Protein AF-A0A7I0J664-F1 (afdb_monomer_lite)

Radius of gyration: 26.61 Å; chains: 1; bounding box: 29×60×63 Å

Sequence (78 aa):
MTIVSGKAEARRTLQSARSDVLRKMWEHRADYAYVLPAIAVMLIVIAYPIYYTIE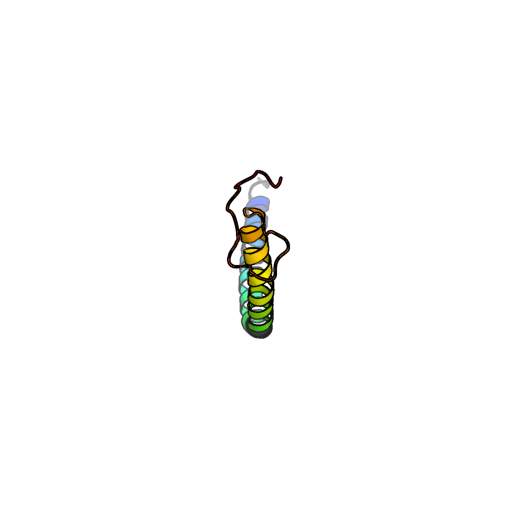LSFFNTPPGLQLRDKIFVGFNNY

Secondary structure (DSSP, 8-state):
--HHHHHHHHHHHHHHHHHHHHHHHHHTHHHHHHHHHHHHHHHHHHHHHHHHHHHHHTEE--SSS-TT-PEE-TTTT-

Structure (mmCIF, N/CA/C/O backbone):
data_AF-A0A7I0J664-F1
#
_entry.id   AF-A0A7I0J664-F1
#
loop_
_atom_site.group_PDB
_atom_site.id
_atom_site.type_symbol
_atom_site.label_atom_id
_atom_site.label_alt_id
_atom_site.label_comp_id
_atom_site.label_asym_id
_atom_site.label_entity_id
_atom_site.label_seq_id
_atom_site.pdbx_PDB_ins_code
_atom_site.Cartn_x
_atom_site.Cartn_y
_atom_site.Cartn_z
_atom_site.occupancy
_atom_site.B_iso_or_equiv
_atom_site.auth_seq_id
_atom_site.auth_comp_id
_at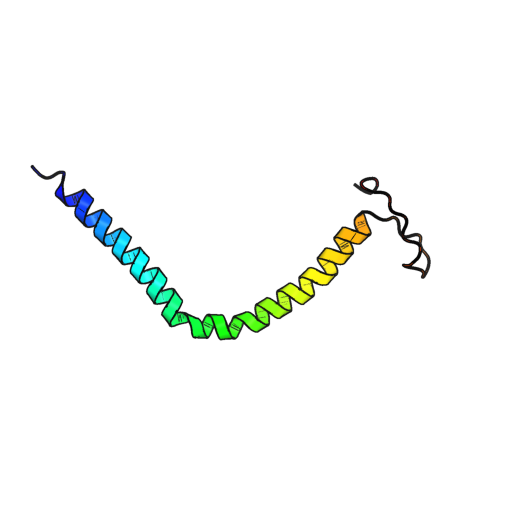om_site.auth_asym_id
_atom_site.auth_atom_id
_atom_site.pdbx_PDB_model_num
ATOM 1 N N . MET A 1 1 ? -1.894 46.831 36.803 1.00 41.03 1 MET A N 1
ATOM 2 C CA . MET A 1 1 ? -1.089 45.588 36.837 1.00 41.03 1 MET A CA 1
ATOM 3 C C . MET A 1 1 ? -1.999 44.415 36.450 1.00 41.03 1 MET A C 1
ATOM 5 O O . MET A 1 1 ? -2.509 43.735 37.319 1.00 41.03 1 MET A O 1
ATOM 9 N N . THR A 1 2 ? -2.317 44.244 35.160 1.00 55.28 2 THR A N 1
ATOM 10 C CA . THR A 1 2 ? -3.405 43.337 34.694 1.00 55.28 2 THR A CA 1
ATOM 11 C C . THR A 1 2 ? -3.039 42.488 33.468 1.00 55.28 2 THR A C 1
ATOM 13 O O . THR A 1 2 ? -3.776 41.580 33.106 1.00 55.28 2 THR A O 1
ATOM 16 N N . ILE A 1 3 ? -1.869 42.706 32.857 1.00 55.41 3 ILE A N 1
ATOM 17 C CA . ILE A 1 3 ? -1.468 42.033 31.606 1.00 55.41 3 ILE A CA 1
ATOM 18 C C . ILE A 1 3 ? -0.901 40.611 31.855 1.00 55.41 3 ILE A C 1
ATOM 20 O O . ILE A 1 3 ? -0.851 39.787 30.946 1.00 55.41 3 ILE A O 1
ATOM 24 N N . VAL A 1 4 ? -0.501 40.278 33.091 1.00 59.28 4 VAL A N 1
ATOM 25 C CA . VAL A 1 4 ? 0.168 38.996 33.410 1.00 59.28 4 VAL A CA 1
ATOM 26 C C . VAL A 1 4 ? -0.817 37.839 33.663 1.00 59.28 4 VAL A C 1
ATOM 28 O O . VAL A 1 4 ? -0.468 36.688 33.410 1.00 59.28 4 VAL A O 1
ATOM 31 N N . SER A 1 5 ? -2.064 38.113 34.070 1.00 55.94 5 SER A N 1
ATOM 32 C CA . SER A 1 5 ? -3.046 37.060 34.403 1.00 55.94 5 SER A CA 1
ATOM 33 C C . SER A 1 5 ? -3.621 36.354 33.165 1.00 55.94 5 SER A C 1
ATOM 35 O O . SER A 1 5 ? -3.708 35.128 33.136 1.00 55.94 5 SER A O 1
ATOM 37 N N . GLY A 1 6 ? -3.917 37.095 32.088 1.00 56.88 6 GLY A N 1
ATOM 38 C CA . GLY A 1 6 ? -4.547 36.530 30.884 1.00 56.88 6 GLY A CA 1
ATOM 39 C C . GLY A 1 6 ? -3.673 35.525 30.120 1.00 56.88 6 GLY A C 1
ATOM 40 O O . GLY A 1 6 ? -4.180 34.591 29.503 1.00 56.88 6 GLY A O 1
ATOM 41 N N . LYS A 1 7 ? -2.340 35.650 30.204 1.00 56.06 7 LYS A N 1
ATOM 42 C CA . LYS A 1 7 ? -1.412 34.720 29.536 1.00 56.06 7 LYS A CA 1
ATOM 43 C C . LYS A 1 7 ? -1.268 33.393 30.291 1.00 56.06 7 LYS A C 1
ATOM 45 O O . LYS A 1 7 ? -0.990 32.371 29.669 1.00 56.06 7 LYS A O 1
ATOM 50 N N . ALA A 1 8 ? -1.459 33.396 31.612 1.00 57.41 8 ALA A N 1
ATOM 51 C CA . ALA A 1 8 ? -1.382 32.196 32.445 1.00 57.41 8 ALA A CA 1
ATOM 52 C C . ALA A 1 8 ? -2.652 31.334 32.334 1.00 57.41 8 ALA A C 1
ATOM 54 O O . ALA A 1 8 ? -2.559 30.108 32.278 1.00 57.41 8 ALA A O 1
ATOM 55 N N . GLU A 1 9 ? -3.820 31.969 32.232 1.00 56.84 9 GLU A N 1
ATOM 56 C CA . GLU A 1 9 ? -5.107 31.292 32.036 1.00 56.84 9 GLU A CA 1
ATOM 57 C C . GLU A 1 9 ? -5.201 30.648 30.648 1.00 56.84 9 GLU A C 1
ATOM 59 O O . GLU A 1 9 ? -5.425 29.444 30.550 1.00 56.84 9 GLU A O 1
ATOM 64 N N . ALA A 1 10 ? -4.875 31.392 29.582 1.00 58.38 10 ALA A N 1
ATOM 65 C CA . ALA A 1 10 ? -4.871 30.864 28.214 1.00 58.38 10 ALA A CA 1
ATOM 66 C C . ALA A 1 10 ? -3.923 29.659 28.038 1.00 58.38 10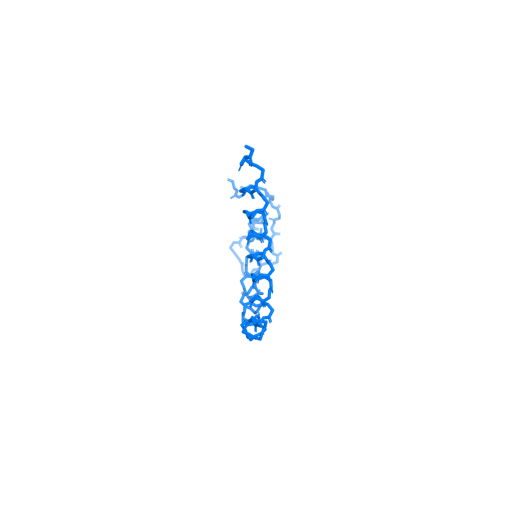 ALA A C 1
ATOM 68 O O . ALA A 1 10 ? -4.226 28.713 27.307 1.00 58.38 10 ALA A O 1
ATOM 69 N N . ARG A 1 11 ? -2.781 29.657 28.743 1.00 56.47 11 ARG A N 1
ATOM 70 C CA . ARG A 1 11 ? -1.819 28.545 28.707 1.00 56.47 11 ARG A CA 1
ATOM 71 C C . ARG A 1 11 ? -2.343 27.304 29.437 1.00 56.47 11 ARG A C 1
ATOM 73 O O . ARG A 1 11 ? -2.113 26.200 28.953 1.00 56.47 11 ARG A O 1
ATOM 80 N N . ARG A 1 12 ? -3.085 27.467 30.542 1.00 59.50 12 ARG A N 1
ATOM 81 C CA . ARG A 1 12 ? -3.737 26.354 31.260 1.00 59.50 12 ARG A CA 1
ATOM 82 C C . ARG A 1 12 ? -4.871 25.727 30.448 1.00 59.50 12 ARG A C 1
ATOM 84 O O . ARG A 1 12 ? -4.961 24.503 30.410 1.00 59.50 12 ARG A O 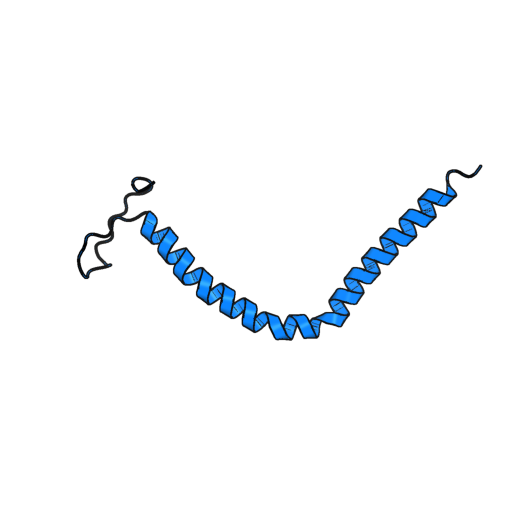1
ATOM 91 N N . THR A 1 13 ? -5.678 26.523 29.749 1.00 59.69 13 THR A N 1
ATOM 92 C CA . THR A 1 13 ? -6.780 26.008 28.916 1.00 59.69 13 THR A CA 1
ATOM 93 C C . THR A 1 13 ? -6.265 25.222 27.710 1.00 59.69 13 THR A C 1
ATOM 95 O O . THR A 1 13 ? -6.763 24.137 27.428 1.00 59.69 13 THR A O 1
ATOM 98 N N . LEU A 1 14 ? -5.210 25.707 27.043 1.00 59.09 14 LEU A N 1
ATOM 99 C CA . LEU A 1 14 ? -4.556 24.992 25.936 1.00 59.09 14 LEU A CA 1
ATOM 100 C C . LEU A 1 14 ? -3.903 23.677 26.380 1.00 59.09 14 LEU A C 1
ATOM 102 O O . LEU A 1 14 ? -3.944 22.680 25.660 1.00 59.09 14 LEU A O 1
ATOM 106 N N . GLN A 1 15 ? -3.298 23.664 27.567 1.00 59.88 15 GLN A N 1
ATOM 107 C CA . GLN A 1 15 ? -2.658 22.471 28.114 1.00 59.88 15 GLN A CA 1
ATOM 108 C C . GLN A 1 15 ? -3.699 21.435 28.571 1.00 59.88 15 GLN A C 1
ATOM 110 O O . GLN A 1 15 ? -3.525 20.249 28.296 1.00 59.88 15 GLN A O 1
ATOM 115 N N . SER A 1 16 ? -4.814 21.896 29.154 1.00 60.34 16 SER A N 1
ATOM 116 C CA . SER A 1 16 ? -5.985 21.077 29.493 1.00 60.34 16 SER A CA 1
ATOM 117 C C . SER A 1 16 ? -6.645 20.472 28.248 1.00 60.34 16 SER A C 1
ATOM 119 O O . SER A 1 16 ? -6.877 19.265 28.193 1.00 60.34 16 SER A O 1
ATOM 121 N N . ALA A 1 17 ? -6.841 21.270 27.194 1.00 61.69 17 ALA A N 1
ATOM 122 C CA . ALA A 1 17 ? -7.394 20.797 25.925 1.00 61.69 17 ALA A CA 1
ATOM 123 C C . ALA A 1 17 ? -6.527 19.695 25.296 1.00 61.69 17 ALA A C 1
ATOM 125 O O . ALA A 1 17 ? -7.044 18.716 24.764 1.00 61.69 17 ALA A O 1
ATOM 126 N N . ARG A 1 18 ? -5.196 19.800 25.403 1.00 61.84 18 ARG A N 1
ATOM 127 C CA . ARG A 1 18 ? -4.275 18.781 24.880 1.00 61.84 18 ARG A CA 1
ATOM 128 C C . ARG A 1 18 ? -4.316 17.480 25.688 1.00 61.84 18 ARG A C 1
ATOM 130 O O . ARG A 1 18 ? -4.263 16.406 25.092 1.00 61.84 18 ARG A O 1
ATOM 137 N N . SER A 1 19 ? -4.444 17.560 27.015 1.00 67.00 19 SER A N 1
ATOM 138 C CA . SER A 1 19 ? -4.686 16.374 27.852 1.00 67.00 19 SER A CA 1
ATOM 139 C C . SER A 1 19 ? -6.048 15.738 27.582 1.00 67.00 19 SER A C 1
ATOM 141 O O . SER A 1 19 ? -6.162 14.515 27.626 1.00 67.00 19 SER A O 1
ATOM 143 N N . ASP A 1 20 ? -7.055 16.542 27.240 1.00 76.00 20 ASP A N 1
ATOM 144 C CA . ASP A 1 20 ? -8.396 16.049 26.935 1.00 76.00 20 ASP A CA 1
ATOM 145 C C . ASP A 1 20 ? -8.437 15.317 25.585 1.00 76.00 20 ASP A C 1
ATOM 147 O O . ASP A 1 20 ? -9.057 14.265 25.472 1.00 76.00 20 ASP A O 1
ATOM 151 N N . VAL A 1 21 ? -7.675 15.781 24.585 1.00 79.81 21 VAL A N 1
ATOM 152 C CA . VAL A 1 21 ? -7.520 15.079 23.294 1.00 79.81 21 VAL A CA 1
ATOM 153 C C . VAL A 1 21 ? -6.830 13.723 23.463 1.00 79.81 21 VAL A C 1
ATOM 155 O O . VAL A 1 21 ? -7.307 12.729 22.921 1.00 79.81 21 VAL A O 1
ATOM 158 N N . LEU A 1 22 ? -5.735 13.652 24.229 1.00 80.00 22 LEU A N 1
ATOM 159 C CA . LEU A 1 22 ? -5.029 12.385 24.465 1.00 80.00 22 LEU A CA 1
ATOM 160 C C . LEU A 1 22 ? -5.884 11.390 25.263 1.00 80.00 22 LEU A C 1
ATOM 162 O O . LEU A 1 22 ? -5.899 10.201 24.943 1.00 80.00 22 LEU A O 1
ATOM 166 N N . ARG A 1 23 ? -6.639 11.873 26.260 1.00 80.12 23 ARG A N 1
ATOM 167 C CA . ARG A 1 23 ? -7.591 11.050 27.018 1.00 80.12 23 ARG A CA 1
ATOM 168 C C . ARG A 1 23 ? -8.725 10.540 26.128 1.00 80.12 23 ARG A C 1
ATOM 170 O O . ARG A 1 23 ? -9.010 9.348 26.137 1.00 80.12 23 ARG A O 1
ATOM 177 N N . LYS A 1 24 ? -9.288 11.405 25.285 1.00 82.44 24 LYS A N 1
ATOM 178 C CA . LYS A 1 24 ? -10.338 11.047 24.325 1.00 82.44 24 LYS A CA 1
ATOM 179 C C . LYS A 1 24 ? -9.861 10.026 23.286 1.00 82.44 24 LYS A C 1
ATOM 181 O O . LYS A 1 24 ? -10.587 9.096 22.955 1.00 82.44 24 LYS A O 1
ATOM 186 N N . MET A 1 25 ? -8.619 10.135 22.808 1.00 81.81 25 MET A N 1
ATOM 187 C CA . MET A 1 25 ? -8.020 9.109 21.941 1.00 81.81 25 MET A CA 1
ATOM 188 C C . MET A 1 25 ? -7.892 7.751 22.643 1.00 81.81 25 MET A C 1
ATOM 190 O O . MET A 1 25 ? -8.095 6.719 22.006 1.00 81.81 25 MET A O 1
ATOM 194 N N . TRP A 1 26 ? -7.570 7.742 23.939 1.00 84.19 26 TRP A N 1
ATOM 195 C CA . TRP A 1 26 ? -7.467 6.514 24.729 1.00 84.19 26 TRP A CA 1
ATOM 196 C C . TRP A 1 26 ? -8.829 5.853 24.973 1.00 84.19 26 TRP A C 1
ATOM 198 O O . TRP A 1 26 ? -8.931 4.628 24.922 1.00 84.19 26 TRP A O 1
ATOM 208 N N . GLU A 1 27 ? -9.878 6.645 25.194 1.00 88.25 27 GLU A N 1
ATOM 209 C CA . GLU A 1 27 ? -11.255 6.149 25.329 1.00 88.25 27 GLU A CA 1
ATOM 210 C C . GLU A 1 27 ? -11.729 5.443 24.048 1.00 88.25 27 GLU A C 1
ATOM 212 O O . GLU A 1 27 ? -12.283 4.348 24.120 1.00 88.25 27 GLU A O 1
ATOM 217 N N . HIS A 1 28 ? -11.393 5.986 22.874 1.00 89.44 28 HIS A N 1
ATOM 218 C CA . HIS A 1 28 ? -11.734 5.403 21.567 1.00 89.44 28 HIS A CA 1
ATOM 219 C C . HIS A 1 28 ? -10.760 4.322 21.067 1.00 89.44 28 HIS A C 1
ATOM 221 O O . HIS A 1 28 ? -10.864 3.863 19.928 1.00 89.44 28 HIS A O 1
ATOM 227 N N . ARG A 1 29 ? -9.812 3.858 21.894 1.00 88.94 29 ARG A N 1
ATOM 228 C CA . ARG A 1 29 ? -8.830 2.836 21.479 1.00 88.94 29 ARG A CA 1
ATOM 229 C C . ARG A 1 29 ? -9.479 1.549 20.961 1.00 88.94 29 ARG A C 1
ATOM 231 O O . ARG A 1 29 ? -8.905 0.893 20.099 1.00 88.94 29 ARG A O 1
ATOM 238 N N . ALA A 1 30 ? -10.645 1.184 21.501 1.00 91.81 30 ALA A N 1
ATOM 239 C CA . ALA A 1 30 ? -11.380 -0.010 21.098 1.00 91.81 30 A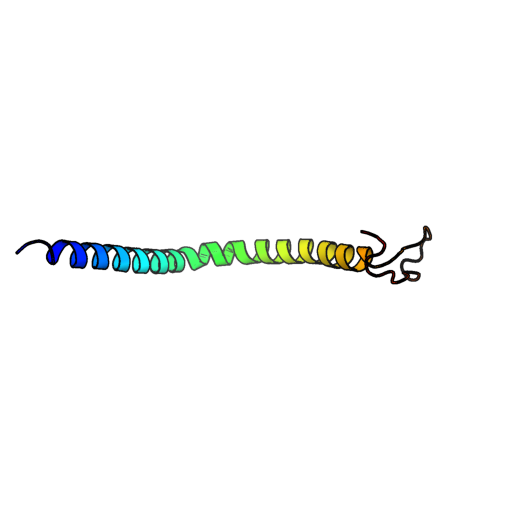LA A CA 1
ATOM 240 C C . ALA A 1 30 ? -11.966 0.148 19.689 1.00 91.81 30 ALA A C 1
ATOM 242 O O . ALA A 1 30 ? -11.830 -0.760 18.873 1.00 91.81 30 ALA A O 1
ATOM 243 N N . ASP A 1 31 ? -12.518 1.324 19.384 1.00 93.38 31 ASP A N 1
ATOM 244 C CA . ASP A 1 31 ? -13.053 1.653 18.062 1.00 93.38 31 ASP A CA 1
ATOM 245 C C . ASP A 1 31 ? -11.937 1.613 17.010 1.00 93.38 31 ASP A C 1
ATOM 247 O O . ASP A 1 31 ? -12.088 0.995 15.955 1.00 93.38 31 ASP A O 1
ATOM 251 N N . TYR A 1 32 ? -10.768 2.184 17.328 1.00 91.50 32 TYR A N 1
ATOM 252 C CA . TYR A 1 32 ? -9.593 2.101 16.459 1.00 91.50 32 TYR A CA 1
ATOM 253 C C . TYR A 1 32 ? -9.093 0.667 16.291 1.00 91.50 32 TYR A C 1
ATOM 255 O O . TYR A 1 32 ? -8.829 0.248 15.168 1.00 91.50 32 TYR A O 1
ATOM 263 N N . ALA A 1 33 ? -8.991 -0.104 17.376 1.00 94.94 33 ALA A N 1
ATOM 264 C CA . ALA A 1 33 ? -8.563 -1.500 17.313 1.00 94.94 33 ALA A CA 1
ATOM 265 C C . ALA A 1 33 ? -9.521 -2.370 16.485 1.00 94.94 33 ALA A C 1
ATOM 267 O O . ALA A 1 33 ? -9.072 -3.319 15.847 1.00 94.94 33 ALA A O 1
ATOM 268 N N . TYR A 1 34 ? -10.814 -2.036 16.460 1.00 95.94 34 TYR A N 1
ATOM 269 C CA . TYR A 1 34 ? -11.814 -2.731 15.654 1.00 95.94 34 TYR A CA 1
ATOM 270 C C . TYR A 1 34 ? -11.656 -2.460 14.150 1.00 95.94 34 TYR A C 1
ATOM 272 O O . TYR A 1 34 ? -11.741 -3.388 13.348 1.00 95.94 34 TYR A O 1
ATOM 280 N N . VAL A 1 35 ? -11.382 -1.212 13.751 1.00 96.31 35 VAL A N 1
ATOM 281 C CA . VAL A 1 35 ? -11.233 -0.848 12.325 1.00 96.31 35 VAL A CA 1
ATOM 282 C C . VAL A 1 35 ? -9.827 -1.096 11.771 1.00 96.31 35 VAL A C 1
ATOM 284 O O . VAL A 1 35 ? -9.659 -1.289 10.565 1.00 96.31 35 VAL A O 1
ATOM 287 N N . LEU A 1 36 ? -8.809 -1.110 12.633 1.00 96.75 36 LEU A N 1
ATOM 288 C CA . LEU A 1 36 ? -7.403 -1.232 12.245 1.00 96.75 36 LEU A CA 1
ATOM 289 C C . LEU A 1 36 ? -7.095 -2.483 11.397 1.00 96.75 36 LEU A C 1
ATOM 291 O O . LEU A 1 36 ? -6.373 -2.331 10.414 1.00 96.75 36 LEU A O 1
ATOM 295 N N . PRO A 1 37 ? -7.655 -3.681 11.664 1.00 97.19 37 PRO A N 1
ATOM 296 C CA . PRO A 1 37 ? -7.452 -4.848 10.808 1.00 97.19 37 PRO A CA 1
ATOM 297 C C . PRO A 1 37 ? -7.936 -4.635 9.370 1.00 97.19 37 PRO A C 1
ATOM 299 O O . PRO A 1 37 ? -7.240 -5.011 8.430 1.00 97.19 37 PRO A O 1
ATOM 302 N N . ALA A 1 38 ? -9.090 -3.988 9.181 1.00 97.56 38 ALA A N 1
ATOM 303 C CA . ALA A 1 38 ? -9.622 -3.708 7.849 1.00 97.56 38 ALA A CA 1
ATOM 304 C C . ALA A 1 38 ? -8.726 -2.721 7.089 1.00 97.56 38 ALA A C 1
ATOM 306 O O . ALA A 1 38 ? -8.404 -2.947 5.923 1.00 97.56 38 ALA A O 1
ATOM 307 N N . ILE A 1 39 ? -8.267 -1.665 7.768 1.00 97.81 39 ILE A N 1
ATOM 308 C CA . ILE A 1 39 ? -7.326 -0.693 7.195 1.00 97.81 39 ILE A CA 1
ATOM 309 C C . ILE A 1 39 ? -5.998 -1.375 6.852 1.00 97.81 39 ILE A C 1
ATOM 311 O O . ILE A 1 39 ? -5.467 -1.158 5.768 1.00 97.81 39 ILE A O 1
ATOM 315 N N . ALA A 1 40 ? -5.473 -2.229 7.731 1.00 97.38 40 ALA A N 1
ATOM 316 C CA . ALA A 1 40 ? -4.225 -2.945 7.491 1.00 97.38 40 ALA A CA 1
ATOM 317 C C . ALA A 1 40 ? -4.322 -3.860 6.261 1.00 97.38 40 ALA A C 1
ATOM 319 O O . ALA A 1 40 ? -3.453 -3.807 5.392 1.00 97.38 40 ALA A O 1
ATOM 320 N N . VAL A 1 41 ? -5.398 -4.643 6.141 1.00 98.00 41 VAL A N 1
ATOM 321 C CA . VAL A 1 41 ? -5.642 -5.483 4.958 1.00 98.00 41 VAL A CA 1
ATOM 322 C C . VAL A 1 41 ? -5.780 -4.623 3.703 1.00 98.00 41 VAL A C 1
ATOM 324 O O . VAL A 1 41 ? -5.154 -4.927 2.691 1.00 98.00 41 VAL A O 1
ATOM 327 N N . MET A 1 42 ? -6.535 -3.524 3.770 1.00 98.12 42 MET A N 1
ATOM 328 C CA . MET A 1 42 ? -6.691 -2.594 2.650 1.00 98.12 42 MET A CA 1
ATOM 329 C C . MET A 1 42 ? -5.338 -2.032 2.195 1.00 98.12 42 MET A C 1
ATOM 331 O O . MET A 1 42 ? -5.037 -2.054 1.004 1.00 98.12 42 MET A O 1
ATOM 335 N N . LEU A 1 43 ? -4.500 -1.587 3.135 1.00 98.00 43 LEU A N 1
ATOM 336 C CA . LEU A 1 43 ? -3.160 -1.085 2.837 1.00 98.00 43 LEU A CA 1
ATOM 337 C C . LEU A 1 43 ? -2.288 -2.156 2.185 1.00 98.00 43 LEU A C 1
ATOM 339 O O . LEU A 1 43 ? -1.621 -1.855 1.204 1.00 98.00 43 LEU A O 1
ATOM 343 N N . ILE A 1 44 ? -2.310 -3.398 2.674 1.00 96.94 44 ILE A N 1
ATOM 344 C CA . ILE A 1 44 ? -1.527 -4.499 2.092 1.00 96.94 44 ILE A CA 1
ATOM 345 C C . ILE A 1 44 ? -1.980 -4.794 0.656 1.00 96.94 44 ILE A C 1
ATOM 347 O O . ILE A 1 44 ? -1.151 -4.878 -0.252 1.00 96.94 44 ILE A O 1
ATOM 351 N N . VAL A 1 45 ? -3.294 -4.916 0.445 1.00 97.56 45 VAL A N 1
ATOM 352 C CA . VAL A 1 45 ? -3.884 -5.230 -0.865 1.00 97.56 45 VAL A CA 1
ATOM 353 C C . VAL A 1 45 ? -3.609 -4.128 -1.884 1.00 97.56 45 VAL A C 1
ATOM 355 O O . VAL A 1 45 ? -3.417 -4.437 -3.054 1.00 97.56 45 VAL A O 1
ATOM 358 N N . ILE A 1 46 ? -3.558 -2.863 -1.458 1.00 97.12 46 ILE A N 1
ATOM 359 C CA . ILE A 1 46 ? -3.223 -1.726 -2.326 1.00 97.12 46 ILE A CA 1
ATOM 360 C C . ILE A 1 46 ? -1.706 -1.600 -2.529 1.00 97.12 46 ILE A C 1
ATOM 362 O O . ILE A 1 46 ? -1.252 -1.297 -3.632 1.00 97.12 46 ILE A O 1
ATOM 366 N N . ALA A 1 47 ? -0.900 -1.847 -1.497 1.00 97.75 47 ALA A N 1
ATOM 367 C CA . ALA A 1 47 ? 0.549 -1.685 -1.565 1.00 97.75 47 ALA A CA 1
ATOM 368 C C . ALA A 1 47 ? 1.195 -2.663 -2.550 1.00 97.75 47 ALA A C 1
ATOM 370 O O . ALA A 1 47 ? 2.107 -2.267 -3.271 1.00 97.75 47 ALA A O 1
ATOM 371 N N . TYR A 1 48 ? 0.717 -3.909 -2.621 1.00 95.25 48 TYR A N 1
ATOM 372 C CA . TYR A 1 48 ? 1.259 -4.905 -3.548 1.00 95.25 48 TYR A CA 1
ATOM 373 C C . TYR A 1 48 ? 1.186 -4.480 -5.032 1.00 95.25 48 TYR A C 1
ATOM 375 O O . TYR A 1 48 ? 2.238 -4.412 -5.673 1.00 95.25 48 TYR A O 1
ATOM 383 N N . PRO A 1 49 ? 0.010 -4.145 -5.602 1.00 95.94 49 PRO A N 1
ATOM 384 C CA . PRO A 1 49 ? -0.077 -3.704 -6.988 1.00 95.94 49 PRO A CA 1
ATOM 385 C C . PRO A 1 49 ? 0.651 -2.376 -7.218 1.00 95.94 49 PRO A C 1
ATOM 387 O O . PRO A 1 49 ? 1.306 -2.232 -8.247 1.00 95.94 49 PRO A O 1
ATOM 390 N N . ILE A 1 50 ? 0.622 -1.429 -6.270 1.00 97.12 50 ILE A N 1
ATOM 391 C CA . ILE A 1 50 ? 1.392 -0.180 -6.400 1.00 97.12 50 ILE A CA 1
ATOM 392 C C . ILE A 1 50 ? 2.888 -0.482 -6.498 1.00 97.12 50 ILE A C 1
ATOM 394 O O . ILE A 1 50 ? 3.539 -0.031 -7.435 1.00 97.12 50 ILE A O 1
ATOM 398 N N . TYR A 1 51 ? 3.428 -1.287 -5.584 1.00 96.31 51 TYR A N 1
ATOM 399 C CA . TYR A 1 51 ? 4.831 -1.688 -5.613 1.00 96.31 51 TYR A CA 1
ATOM 400 C C . TYR A 1 51 ? 5.200 -2.343 -6.947 1.00 96.31 51 TYR A C 1
ATOM 402 O O . TYR A 1 51 ? 6.172 -1.942 -7.581 1.00 96.31 51 TYR A O 1
ATOM 410 N N . TYR A 1 52 ? 4.389 -3.299 -7.403 1.00 93.25 52 TYR A N 1
ATOM 411 C CA . TYR A 1 52 ? 4.644 -4.016 -8.646 1.00 93.25 52 TYR A CA 1
ATOM 412 C C . TYR A 1 52 ? 4.612 -3.097 -9.873 1.00 93.25 52 TYR A C 1
ATOM 414 O O . TYR A 1 52 ? 5.460 -3.212 -10.754 1.00 93.25 52 TYR A O 1
ATOM 422 N N . THR A 1 53 ? 3.666 -2.158 -9.930 1.00 92.75 53 THR A N 1
ATOM 423 C CA . THR A 1 53 ? 3.586 -1.193 -11.039 1.00 92.75 53 THR A CA 1
ATOM 424 C C . THR A 1 53 ? 4.748 -0.206 -11.043 1.00 92.75 53 THR A C 1
ATOM 426 O O . THR A 1 53 ? 5.260 0.103 -12.116 1.00 92.75 53 THR A O 1
ATOM 429 N N . ILE A 1 54 ? 5.198 0.242 -9.865 1.00 93.81 54 ILE A N 1
ATOM 430 C CA . ILE A 1 54 ? 6.398 1.075 -9.730 1.00 93.81 54 ILE A CA 1
ATOM 431 C C . ILE A 1 54 ? 7.634 0.291 -10.157 1.00 93.81 54 ILE A C 1
ATOM 433 O O . ILE A 1 54 ? 8.483 0.845 -10.833 1.00 93.81 54 ILE A O 1
ATOM 437 N N . GLU A 1 55 ? 7.767 -0.983 -9.782 1.00 91.50 55 GLU A N 1
ATOM 438 C CA . GLU A 1 55 ? 8.881 -1.800 -10.266 1.00 91.50 55 GLU A CA 1
ATOM 439 C C . GLU A 1 55 ? 8.823 -1.894 -11.793 1.00 91.50 55 GLU A C 1
ATOM 441 O O . GLU A 1 55 ? 9.789 -1.535 -12.459 1.00 91.50 55 GLU A O 1
ATOM 446 N N . LEU A 1 56 ? 7.680 -2.318 -12.343 1.00 90.50 56 LEU A N 1
ATOM 447 C CA . LEU A 1 56 ? 7.497 -2.576 -13.768 1.00 90.50 56 LEU A CA 1
ATOM 448 C C . LEU A 1 56 ? 7.731 -1.342 -14.639 1.00 90.50 56 LEU A C 1
ATOM 450 O O . LEU A 1 56 ? 8.205 -1.489 -15.760 1.00 90.50 56 LEU A O 1
ATOM 454 N N . SER A 1 57 ? 7.444 -0.139 -14.146 1.00 89.56 57 SER A N 1
ATOM 455 C CA . SER A 1 57 ? 7.646 1.086 -14.920 1.00 89.56 57 SER A CA 1
ATOM 456 C C . SER A 1 57 ? 9.116 1.356 -15.262 1.00 89.56 57 SER A C 1
ATOM 458 O O . SER A 1 57 ? 9.387 2.029 -16.255 1.00 89.56 57 SER A O 1
ATOM 460 N N . PHE A 1 58 ? 10.066 0.783 -14.514 1.00 92.06 58 PHE A N 1
ATOM 461 C CA . PHE A 1 58 ? 11.497 0.831 -14.838 1.00 92.06 58 PHE A CA 1
ATOM 462 C C . PHE A 1 58 ? 11.949 -0.261 -15.819 1.00 92.06 58 PHE A C 1
ATOM 464 O O . PHE A 1 58 ? 13.127 -0.309 -16.194 1.00 92.06 58 PHE A O 1
ATOM 471 N N . PHE A 1 59 ? 11.050 -1.158 -16.230 1.00 90.25 59 PHE A N 1
ATOM 472 C CA . PHE A 1 59 ? 11.336 -2.233 -17.171 1.00 90.25 59 PHE A CA 1
ATOM 473 C C . PHE A 1 59 ? 10.520 -2.074 -18.455 1.00 90.25 59 PHE A C 1
ATOM 475 O O . PHE A 1 59 ? 9.367 -1.655 -18.453 1.00 90.25 59 PHE A O 1
ATOM 482 N N . ASN A 1 60 ? 11.113 -2.471 -19.575 1.00 87.00 60 ASN A N 1
ATOM 483 C CA . ASN A 1 60 ? 10.374 -2.744 -20.796 1.00 87.00 60 ASN A CA 1
ATOM 484 C C . ASN A 1 60 ? 9.916 -4.199 -20.790 1.00 87.00 60 ASN A C 1
ATOM 486 O O . ASN A 1 60 ? 10.715 -5.110 -20.562 1.00 87.00 60 ASN A O 1
ATOM 490 N N . THR A 1 61 ? 8.627 -4.401 -21.057 1.00 81.50 61 THR A N 1
ATOM 491 C CA . THR A 1 61 ? 7.986 -5.721 -21.068 1.00 81.50 61 THR A CA 1
ATOM 492 C C . THR A 1 61 ? 7.467 -5.972 -22.484 1.00 81.50 61 THR A C 1
ATOM 494 O O . THR A 1 61 ? 6.419 -5.430 -22.843 1.00 81.50 61 THR A O 1
ATOM 497 N N . PRO A 1 62 ? 8.213 -6.703 -23.334 1.00 77.56 62 PRO A N 1
ATOM 498 C CA . PRO A 1 62 ? 7.796 -6.969 -24.706 1.00 77.56 62 PRO A CA 1
ATOM 499 C C . PRO A 1 62 ? 6.440 -7.691 -24.737 1.00 77.56 62 PRO A C 1
ATOM 501 O O . PRO A 1 62 ? 6.162 -8.492 -23.841 1.00 77.56 62 PRO A O 1
ATOM 504 N N . PRO A 1 63 ? 5.593 -7.459 -25.755 1.00 69.88 63 PRO A N 1
ATOM 505 C CA . PRO A 1 63 ? 4.340 -8.185 -25.909 1.00 69.88 63 PRO A CA 1
ATOM 506 C C . PRO A 1 63 ? 4.631 -9.667 -26.182 1.00 69.88 63 PRO A C 1
ATOM 508 O O . PRO A 1 63 ? 4.911 -10.087 -2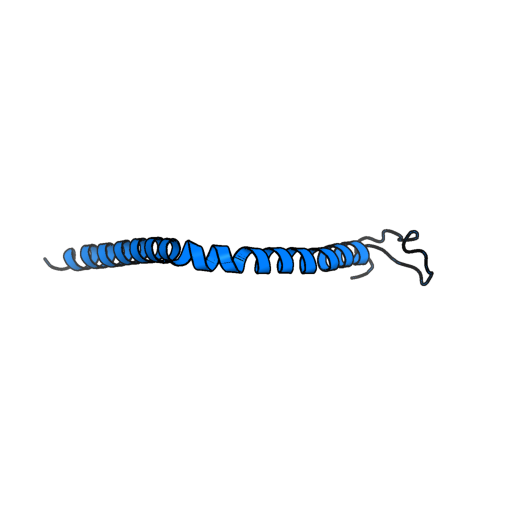7.301 1.00 69.88 63 PRO A O 1
ATOM 511 N N . GLY A 1 64 ? 4.582 -10.456 -25.117 1.00 66.44 64 GLY A N 1
ATOM 512 C CA . GLY A 1 64 ? 4.777 -11.896 -25.089 1.00 66.44 64 GLY A CA 1
ATOM 513 C C . GLY A 1 64 ? 4.404 -12.397 -23.698 1.00 66.44 64 GLY A C 1
ATOM 514 O O . GLY A 1 64 ? 4.593 -11.696 -22.709 1.00 66.44 64 GLY A O 1
ATOM 515 N N . LEU A 1 65 ? 3.853 -13.607 -23.596 1.00 59.47 65 LEU A N 1
ATOM 516 C CA . LEU A 1 65 ? 3.369 -14.222 -22.344 1.00 59.47 65 LEU A CA 1
ATOM 517 C C . LEU A 1 65 ? 4.474 -14.498 -21.295 1.00 59.47 65 LEU A C 1
ATOM 519 O O . LEU A 1 65 ? 4.262 -15.253 -20.349 1.00 59.47 65 LEU A O 1
ATOM 523 N N . GLN A 1 66 ? 5.658 -13.904 -21.443 1.00 61.94 66 GLN A N 1
ATOM 524 C CA . GLN A 1 66 ? 6.815 -14.111 -20.588 1.00 61.94 66 GLN A CA 1
ATOM 525 C C . GLN A 1 66 ? 7.171 -12.806 -19.873 1.00 61.94 66 GLN A C 1
ATOM 527 O O . GLN A 1 66 ? 8.090 -12.088 -20.243 1.00 61.94 66 GLN A O 1
ATOM 532 N N . LEU A 1 67 ? 6.501 -12.562 -18.743 1.00 64.00 67 LEU A N 1
ATOM 533 C CA . LEU A 1 67 ? 6.900 -11.575 -17.720 1.00 64.00 67 LEU A CA 1
ATOM 534 C C . LEU A 1 67 ? 8.339 -11.788 -17.188 1.00 64.00 67 LEU A C 1
ATOM 536 O O . LEU A 1 67 ? 8.844 -10.987 -16.404 1.00 64.00 67 LEU A O 1
ATOM 540 N N . ARG A 1 68 ? 8.990 -12.890 -17.588 1.00 66.00 68 ARG A N 1
ATOM 541 C CA . ARG A 1 68 ? 10.407 -13.185 -17.360 1.00 66.00 68 ARG A CA 1
ATOM 542 C C . ARG A 1 68 ? 11.340 -12.303 -18.186 1.00 66.00 68 ARG A C 1
ATOM 544 O O . ARG A 1 68 ? 12.418 -11.988 -17.694 1.00 66.00 68 ARG A O 1
ATOM 551 N N . ASP A 1 69 ? 10.915 -11.857 -19.364 1.00 71.00 69 ASP A N 1
ATOM 552 C CA . ASP A 1 69 ? 11.763 -11.114 -20.303 1.00 71.00 69 ASP A CA 1
ATOM 553 C C . ASP A 1 69 ? 11.717 -9.598 -20.045 1.00 71.00 69 ASP A C 1
ATOM 555 O O . ASP A 1 69 ? 11.743 -8.786 -20.971 1.00 71.00 69 ASP A O 1
ATOM 559 N N . LYS A 1 70 ? 11.623 -9.195 -18.769 1.00 80.00 70 LYS A N 1
ATOM 560 C CA . LYS A 1 70 ? 11.646 -7.783 -18.377 1.00 80.00 70 LYS A CA 1
ATOM 561 C C . LYS A 1 70 ? 13.058 -7.221 -18.558 1.00 80.00 70 LYS A C 1
ATOM 563 O O . LYS A 1 70 ? 14.014 -7.696 -17.945 1.00 80.00 70 LYS A O 1
ATOM 568 N N . ILE A 1 71 ? 13.196 -6.194 -19.391 1.00 83.81 71 ILE A N 1
ATOM 569 C CA . ILE A 1 71 ? 14.480 -5.535 -19.662 1.00 83.81 71 ILE A CA 1
ATOM 570 C C . ILE A 1 71 ? 14.533 -4.263 -18.827 1.00 83.81 71 ILE A C 1
ATOM 572 O O . ILE A 1 71 ? 13.696 -3.385 -19.009 1.00 83.81 71 ILE A O 1
ATOM 576 N N . PHE A 1 72 ? 15.495 -4.146 -17.911 1.00 87.50 72 PHE A N 1
ATOM 577 C CA . PHE A 1 72 ? 15.645 -2.925 -17.118 1.00 87.50 72 PHE A CA 1
ATOM 578 C C . PHE A 1 72 ? 16.081 -1.766 -18.019 1.00 87.50 72 PHE A C 1
ATOM 580 O O . PHE A 1 72 ? 17.121 -1.845 -18.673 1.00 87.50 72 PHE A O 1
ATOM 587 N N . VAL A 1 73 ? 15.292 -0.693 -18.045 1.00 88.81 73 VAL A N 1
ATOM 588 C CA . VAL A 1 73 ? 15.551 0.505 -18.861 1.00 88.81 73 VAL A CA 1
ATOM 589 C C . VAL A 1 73 ? 15.659 1.781 -18.032 1.00 88.81 73 VAL A C 1
ATOM 591 O O . VAL A 1 73 ? 15.848 2.862 -18.589 1.00 88.81 73 VAL A O 1
ATOM 594 N N . GLY A 1 74 ? 15.582 1.673 -16.703 1.00 88.88 74 GLY A N 1
ATOM 595 C CA . GLY A 1 74 ? 15.670 2.819 -15.808 1.00 88.88 74 GLY A CA 1
ATOM 596 C C . GLY A 1 74 ? 14.556 3.822 -16.099 1.00 88.88 74 GLY A C 1
ATOM 597 O O . GLY A 1 74 ? 13.386 3.463 -16.118 1.00 88.88 74 GLY A O 1
ATOM 598 N N . PHE A 1 75 ? 14.918 5.081 -16.334 1.00 91.38 75 PHE A N 1
ATOM 599 C CA . PHE A 1 75 ? 13.956 6.174 -16.504 1.00 91.38 75 PHE A CA 1
ATOM 600 C C . PHE A 1 75 ? 13.471 6.387 -17.941 1.00 91.38 75 PHE A C 1
ATOM 602 O O . PHE A 1 75 ? 12.687 7.294 -18.165 1.00 91.38 75 PHE A O 1
ATOM 609 N N . ASN A 1 76 ? 13.887 5.567 -18.909 1.00 89.00 76 ASN A N 1
ATOM 610 C CA . ASN A 1 76 ? 13.557 5.785 -20.327 1.00 89.00 76 ASN A CA 1
ATOM 611 C C . ASN A 1 76 ? 12.047 5.749 -20.655 1.00 89.00 76 ASN A C 1
ATOM 613 O O . ASN A 1 76 ? 11.664 6.113 -21.761 1.00 89.00 76 ASN A O 1
ATOM 617 N N . ASN A 1 77 ? 11.205 5.289 -19.725 1.00 85.19 77 ASN A N 1
ATOM 618 C CA . ASN A 1 77 ? 9.748 5.229 -19.869 1.00 85.19 77 ASN A CA 1
ATOM 619 C C . ASN A 1 77 ? 9.014 6.501 -19.391 1.00 85.19 77 ASN A C 1
ATOM 621 O O . ASN A 1 77 ? 7.782 6.529 -19.428 1.00 85.19 77 ASN A O 1
ATOM 625 N N . TYR A 1 78 ? 9.741 7.517 -18.922 1.00 88.56 78 TYR A N 1
ATOM 626 C CA . TYR A 1 78 ? 9.217 8.779 -18.391 1.00 88.56 78 TYR A CA 1
ATOM 627 C C . TYR A 1 78 ? 9.784 9.969 -19.162 1.00 88.56 78 TYR A C 1
ATOM 629 O O . TYR A 1 78 ? 9.033 10.957 -19.323 1.00 88.56 78 TYR A O 1
#

pLDDT: mean 80.38, std 15.72, range [41.03, 98.12]

Foldseek 3Di:
DPPPVVVVVVVVVVVVVVVVVVVVCVVCVVVCVVCVVVVVVVCVVVVVVVVVVVVLLQWDDPPDPPPVPTHGNGNPSD